Protein AF-A0A2P5KRZ0-F1 (afdb_monomer)

Solvent-accessible surface area (backbone atoms only — not comparable to full-atom values): 3744 Å² total; per-residue (Å²): 138,79,81,76,80,72,71,79,76,72,61,49,72,28,42,64,46,51,45,96,92,51,68,46,78,78,36,88,42,42,22,38,53,14,69,85,79,61,49,79,35,41,60,93,68,65,80,46,67,39,51,91,77,62,34,39,51,71,130

Secondary structure (DSSP, 8-state):
--GGGG-TT--SB-EEEE-SS-EEEEE--SEEEBTTT-PEEETTT--EEETTTTEEE--

Structure (mmCIF, N/CA/C/O backbone):
data_AF-A0A2P5KRZ0-F1
#
_entry.id   AF-A0A2P5KRZ0-F1
#
loop_
_atom_site.group_PDB
_atom_site.id
_atom_site.type_symbol
_atom_site.label_atom_id
_atom_site.label_alt_id
_atom_site.label_comp_id
_atom_site.label_asym_id
_atom_site.label_entity_id
_atom_site.label_seq_id
_atom_site.pdbx_PDB_ins_code
_atom_site.Cartn_x
_atom_site.Cartn_y
_atom_site.Cartn_z
_atom_site.occupancy
_atom_site.B_iso_or_equiv
_atom_site.auth_seq_id
_atom_site.auth_comp_id
_atom_site.auth_asym_id
_atom_site.auth_atom_id
_atom_site.pdbx_PDB_model_num
ATOM 1 N N . MET A 1 1 ? 4.914 -27.081 14.449 1.00 43.06 1 MET A N 1
ATOM 2 C CA . MET A 1 1 ? 5.423 -26.695 13.116 1.00 43.06 1 MET A CA 1
ATOM 3 C C . MET A 1 1 ? 5.004 -25.254 12.835 1.00 43.06 1 MET A C 1
ATOM 5 O O . MET A 1 1 ? 3.885 -25.044 12.390 1.00 43.06 1 MET A O 1
ATOM 9 N N . ASN A 1 2 ? 5.858 -24.268 13.129 1.00 38.03 2 ASN A N 1
ATOM 10 C CA . ASN A 1 2 ? 5.638 -22.872 12.734 1.00 38.03 2 ASN A CA 1
ATOM 11 C C . ASN A 1 2 ? 6.358 -22.639 11.403 1.00 38.03 2 ASN A C 1
ATOM 13 O O . ASN A 1 2 ? 7.575 -22.536 11.347 1.00 38.03 2 ASN A O 1
ATOM 17 N N . ARG A 1 3 ? 5.589 -22.624 10.313 1.00 52.62 3 ARG A N 1
ATOM 18 C CA . ARG A 1 3 ? 6.053 -22.482 8.921 1.00 52.62 3 ARG A CA 1
ATOM 19 C C . ARG A 1 3 ? 6.546 -21.059 8.580 1.00 52.62 3 ARG A C 1
ATOM 21 O O . ARG A 1 3 ? 6.928 -20.805 7.445 1.00 52.62 3 ARG A O 1
ATOM 28 N N . PHE A 1 4 ? 6.573 -20.148 9.550 1.00 57.28 4 PHE A N 1
ATOM 29 C CA . PHE A 1 4 ? 6.864 -18.724 9.352 1.00 57.28 4 PHE A CA 1
ATOM 30 C C . PHE A 1 4 ? 8.355 -18.404 9.154 1.00 57.28 4 PHE A C 1
ATOM 32 O O . PHE A 1 4 ? 8.699 -17.303 8.743 1.00 57.28 4 PHE A O 1
ATOM 39 N N . G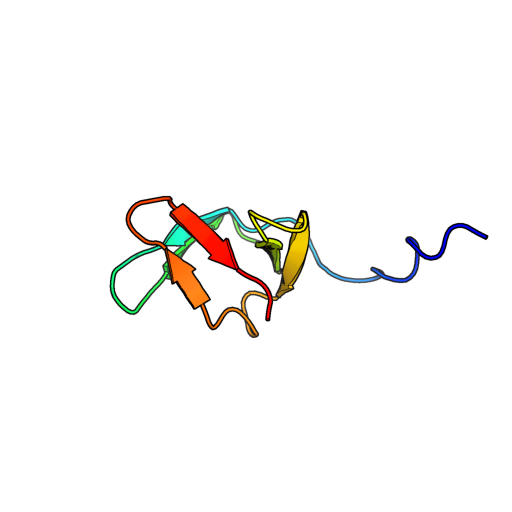LU A 1 5 ? 9.247 -19.374 9.363 1.00 55.06 5 GLU A N 1
ATOM 40 C CA . GLU A 1 5 ? 10.701 -19.198 9.232 1.00 55.06 5 GLU A CA 1
ATOM 41 C C . GLU A 1 5 ? 11.238 -19.500 7.821 1.00 55.06 5 GLU A C 1
ATOM 43 O O . GLU A 1 5 ? 12.421 -19.769 7.651 1.00 55.06 5 GLU A O 1
ATOM 48 N N . ARG A 1 6 ? 10.397 -19.461 6.776 1.00 51.78 6 ARG A N 1
ATOM 49 C CA . ARG A 1 6 ? 10.861 -19.489 5.372 1.00 51.78 6 ARG A CA 1
ATOM 50 C C . ARG A 1 6 ? 10.956 -18.110 4.709 1.00 51.78 6 ARG A C 1
ATOM 52 O O . ARG A 1 6 ? 11.377 -18.047 3.562 1.00 51.78 6 ARG A O 1
ATOM 59 N N . PHE A 1 7 ? 10.690 -17.018 5.432 1.00 56.28 7 PHE A N 1
ATOM 60 C CA . PHE A 1 7 ? 10.946 -15.638 4.978 1.00 56.28 7 PHE A CA 1
ATOM 61 C C . PHE A 1 7 ? 12.421 -15.207 5.142 1.00 56.28 7 PHE A C 1
ATOM 63 O O . PHE A 1 7 ? 12.729 -14.050 5.422 1.00 56.28 7 PHE A O 1
ATOM 70 N N . PHE A 1 8 ? 13.358 -16.144 4.971 1.00 50.19 8 PHE A N 1
ATOM 71 C CA . PHE A 1 8 ? 14.784 -15.846 4.862 1.00 50.19 8 PHE A CA 1
ATOM 72 C C . PHE A 1 8 ? 15.024 -14.924 3.653 1.00 50.19 8 PHE A C 1
ATOM 74 O O . PHE A 1 8 ? 14.989 -15.383 2.516 1.00 50.19 8 PHE A O 1
ATOM 81 N N . GLY A 1 9 ? 15.314 -13.641 3.898 1.00 52.69 9 GLY A N 1
ATOM 82 C CA . GLY A 1 9 ? 16.064 -12.803 2.952 1.00 52.69 9 GLY A CA 1
ATOM 83 C C . GLY A 1 9 ? 15.510 -11.415 2.633 1.00 52.69 9 GLY A C 1
ATOM 84 O O . GLY A 1 9 ? 16.254 -10.612 2.076 1.00 52.69 9 GLY A O 1
ATOM 85 N N . LEU A 1 10 ? 14.264 -11.091 2.991 1.00 56.28 10 LEU A N 1
ATOM 86 C CA . LEU A 1 10 ? 13.706 -9.765 2.712 1.00 56.28 10 LEU A CA 1
ATOM 87 C C . LEU A 1 10 ? 14.270 -8.742 3.714 1.00 56.28 10 LEU A C 1
ATOM 89 O O . LEU A 1 10 ? 13.891 -8.698 4.886 1.00 56.28 10 LEU A O 1
ATOM 93 N N . LYS A 1 11 ? 15.249 -7.962 3.252 1.00 63.47 11 LYS A N 1
ATOM 94 C CA . LYS A 1 11 ? 15.982 -6.935 4.000 1.00 63.47 11 LYS A CA 1
ATOM 95 C C . LYS A 1 11 ? 15.064 -5.747 4.329 1.00 63.47 11 LYS A C 1
ATOM 97 O O . LYS A 1 11 ? 15.086 -4.708 3.691 1.00 63.47 11 LYS A O 1
ATOM 102 N N . GL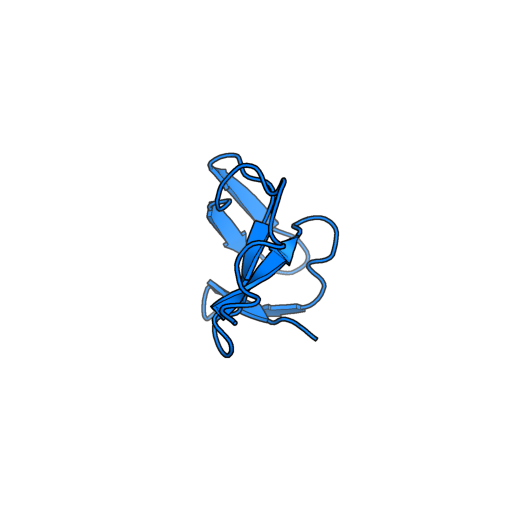Y A 1 12 ? 14.282 -5.894 5.392 1.00 78.81 12 GLY A N 1
ATOM 103 C CA . GLY A 1 12 ? 13.563 -4.787 6.021 1.00 78.81 12 GLY A CA 1
ATOM 104 C C . GLY A 1 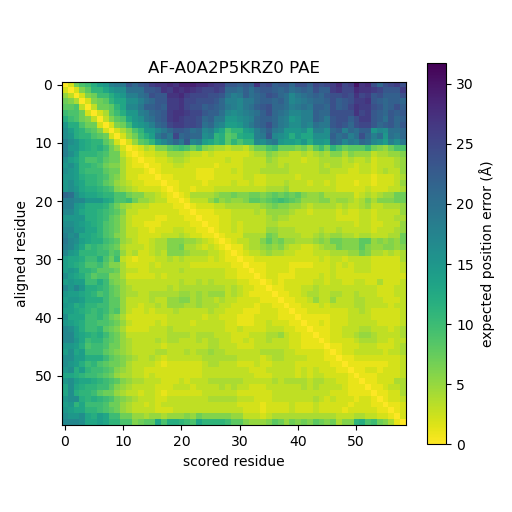12 ? 12.327 -4.294 5.263 1.00 78.81 12 GLY A C 1
ATOM 105 O O . GLY A 1 12 ? 12.214 -4.374 4.041 1.00 78.81 12 GLY A O 1
ATOM 106 N N . GLU A 1 13 ? 11.383 -3.783 6.046 1.00 85.44 13 GLU A N 1
ATOM 107 C CA . GLU A 1 13 ? 10.134 -3.211 5.560 1.00 85.44 13 GLU A CA 1
ATOM 108 C C . GLU A 1 13 ? 10.409 -1.829 4.962 1.00 85.44 13 GLU A C 1
ATOM 110 O O . GLU A 1 13 ? 10.841 -0.906 5.661 1.00 85.44 13 GLU A O 1
ATOM 115 N N . ALA A 1 14 ? 10.179 -1.688 3.662 1.00 90.75 14 ALA A N 1
ATOM 116 C CA . ALA A 1 14 ? 10.268 -0.416 2.979 1.00 90.75 14 ALA A CA 1
ATOM 117 C C . ALA A 1 14 ? 9.096 0.468 3.396 1.00 90.75 14 ALA A C 1
ATOM 119 O O . ALA A 1 14 ? 7.936 0.052 3.376 1.00 90.75 14 ALA A O 1
ATOM 120 N N . LYS A 1 15 ? 9.386 1.732 3.703 1.00 90.25 15 LYS A N 1
ATOM 121 C CA . LYS A 1 15 ? 8.332 2.747 3.760 1.00 90.25 15 LYS A CA 1
ATOM 122 C C . LYS A 1 15 ? 8.233 3.375 2.394 1.00 90.25 15 LYS A C 1
ATOM 124 O O . LYS A 1 15 ? 9.146 4.092 1.989 1.00 90.25 15 LYS A O 1
ATOM 129 N N . VAL A 1 16 ? 7.132 3.117 1.709 1.00 91.25 16 VAL A N 1
ATOM 130 C CA . VAL A 1 16 ? 6.822 3.746 0.430 1.00 91.25 16 VAL A CA 1
ATOM 131 C C . VAL A 1 16 ? 5.626 4.668 0.582 1.00 91.25 16 VAL A C 1
ATOM 133 O O . VAL A 1 16 ? 4.723 4.410 1.375 1.00 91.25 16 VAL A O 1
ATOM 136 N N . LYS A 1 17 ? 5.647 5.760 -0.171 1.00 93.69 17 LYS A N 1
ATOM 137 C CA . LYS A 1 17 ? 4.500 6.619 -0.401 1.00 93.69 17 LYS A CA 1
ATOM 138 C C . LYS A 1 17 ? 3.896 6.228 -1.731 1.00 93.69 17 LYS A C 1
ATOM 140 O O . LYS A 1 17 ? 4.557 6.341 -2.761 1.00 93.69 17 LYS A O 1
ATOM 145 N N . PHE A 1 18 ? 2.660 5.778 -1.703 1.00 94.12 18 PHE A N 1
ATOM 146 C CA . PHE A 1 18 ? 1.946 5.411 -2.911 1.00 94.12 18 PHE A CA 1
ATOM 147 C C . PHE A 1 18 ? 1.460 6.679 -3.615 1.00 94.12 18 PHE A C 1
ATOM 149 O O . PHE A 1 18 ? 0.908 7.572 -2.967 1.00 94.12 18 PHE A O 1
ATOM 156 N N . LEU A 1 19 ? 1.694 6.777 -4.919 1.00 92.75 19 LEU A N 1
ATOM 157 C CA . LEU A 1 19 ? 1.258 7.869 -5.786 1.00 92.75 19 LEU A CA 1
ATOM 158 C C . LEU A 1 19 ? 0.410 7.296 -6.930 1.00 92.75 19 LEU A C 1
ATOM 160 O O . LEU A 1 19 ? 0.295 6.079 -7.104 1.00 92.75 19 LEU A O 1
ATOM 164 N N . ASP A 1 20 ? -0.217 8.186 -7.694 1.00 88.81 20 ASP A N 1
ATOM 165 C CA . ASP A 1 20 ? -1.013 7.807 -8.858 1.00 88.81 20 ASP A CA 1
ATOM 166 C C . ASP A 1 20 ? -0.079 7.339 -9.986 1.00 88.81 20 ASP A C 1
ATOM 168 O O . ASP A 1 20 ? 0.566 8.143 -10.653 1.00 88.81 20 ASP A O 1
ATOM 172 N N . GLY A 1 21 ? 0.070 6.019 -10.128 1.00 86.56 21 GLY A N 1
ATOM 173 C CA . GLY A 1 21 ? 0.903 5.388 -11.159 1.00 86.56 21 GLY A CA 1
ATOM 174 C C . GLY A 1 21 ? 2.364 5.114 -10.781 1.00 86.56 21 GLY A C 1
ATOM 175 O O . GLY A 1 21 ? 3.040 4.379 -11.497 1.00 86.56 21 GLY A O 1
ATOM 176 N N . GLU A 1 22 ? 2.847 5.615 -9.645 1.00 90.56 22 GLU A N 1
ATOM 177 C CA . GLU A 1 22 ? 4.190 5.319 -9.128 1.00 90.56 22 GLU A CA 1
ATOM 178 C C . GLU A 1 22 ? 4.205 5.236 -7.594 1.00 90.56 22 GLU A C 1
ATOM 180 O O . GLU A 1 22 ? 3.212 5.520 -6.926 1.00 90.56 22 GLU A O 1
ATOM 185 N N . PHE A 1 23 ? 5.329 4.841 -7.001 1.00 92.19 23 PHE A N 1
ATOM 186 C CA . PHE A 1 23 ? 5.523 4.920 -5.556 1.00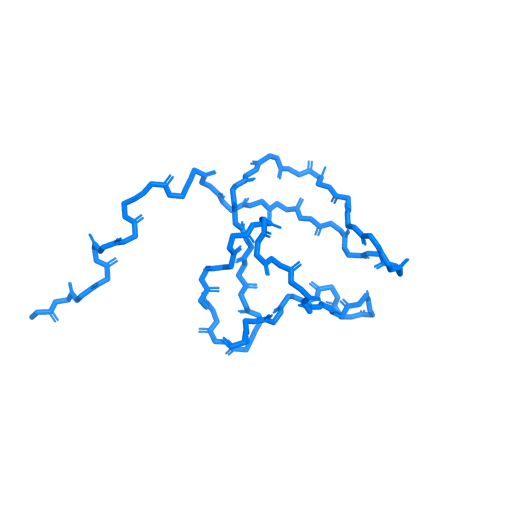 92.19 23 PHE A CA 1
ATOM 187 C C . PHE A 1 23 ? 6.908 5.471 -5.240 1.00 92.19 23 PHE A C 1
ATOM 189 O O . PHE A 1 23 ? 7.899 5.165 -5.902 1.00 92.19 23 PHE A O 1
ATOM 196 N N . GLN A 1 24 ? 6.984 6.272 -4.186 1.00 92.50 24 GLN A N 1
ATOM 197 C CA . GLN A 1 24 ? 8.224 6.872 -3.726 1.00 92.50 24 GLN A CA 1
ATOM 198 C 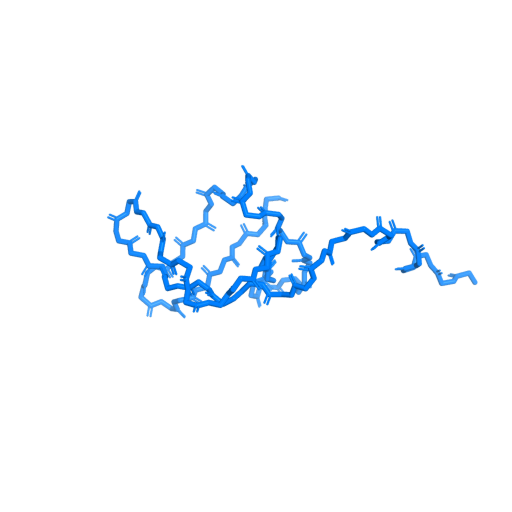C . GLN A 1 24 ? 8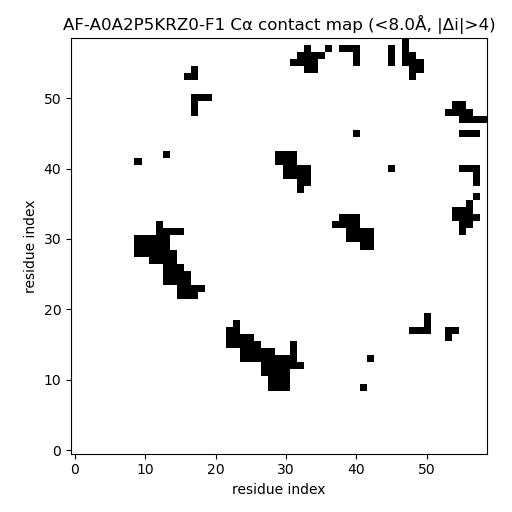.731 6.134 -2.490 1.00 92.50 24 GLN A C 1
ATOM 200 O O . GLN A 1 24 ? 8.059 6.098 -1.462 1.00 92.50 24 GLN A O 1
ATOM 205 N N . VAL A 1 25 ? 9.940 5.582 -2.550 1.00 91.19 25 VAL A N 1
ATOM 206 C CA . VAL A 1 25 ? 10.573 4.945 -1.388 1.00 91.19 25 VAL A CA 1
ATOM 207 C C . VAL A 1 25 ? 11.073 6.028 -0.426 1.00 91.19 25 VAL A C 1
ATOM 209 O O . VAL A 1 25 ? 12.037 6.731 -0.714 1.00 91.19 25 VAL A O 1
ATOM 212 N N . ILE A 1 26 ? 10.402 6.176 0.719 1.00 92.56 26 ILE A N 1
ATOM 213 C CA . ILE A 1 26 ? 10.807 7.064 1.822 1.00 92.56 26 ILE A CA 1
ATOM 214 C C . ILE A 1 26 ? 11.924 6.409 2.639 1.00 92.56 26 ILE A C 1
ATOM 216 O O . ILE A 1 26 ? 12.850 7.081 3.087 1.00 92.56 26 ILE A O 1
ATOM 220 N N . SER A 1 27 ? 11.827 5.099 2.871 1.00 88.50 27 SER A N 1
ATOM 221 C CA . SER A 1 27 ? 12.812 4.343 3.640 1.00 88.50 27 SER A CA 1
ATOM 222 C C . SER A 1 27 ? 13.175 3.063 2.910 1.00 88.50 27 SER A C 1
ATOM 224 O O . SER A 1 27 ? 12.285 2.311 2.511 1.00 88.50 27 SER A O 1
ATOM 226 N N . SER A 1 28 ? 14.479 2.854 2.730 1.00 85.75 28 SER A N 1
ATOM 227 C CA . SER A 1 28 ? 15.032 1.708 2.018 1.00 85.75 28 SER A CA 1
ATOM 228 C C . SER A 1 28 ? 14.597 0.397 2.664 1.00 85.75 28 SER A C 1
ATOM 230 O O . SER A 1 28 ? 14.797 0.190 3.859 1.00 85.75 28 SER A O 1
ATOM 232 N N . GLY A 1 29 ? 14.051 -0.494 1.848 1.00 88.12 29 GLY A N 1
ATOM 233 C CA . GLY A 1 29 ? 13.700 -1.856 2.215 1.00 88.12 29 GLY A CA 1
ATOM 234 C C . GLY A 1 29 ? 13.334 -2.646 0.967 1.00 88.12 29 GLY A C 1
ATOM 235 O O . GLY A 1 29 ? 13.269 -2.088 -0.131 1.00 88.12 29 GLY A O 1
ATOM 236 N N . ASP A 1 30 ? 13.080 -3.933 1.143 1.00 87.88 30 ASP A N 1
ATOM 237 C CA . ASP A 1 30 ? 12.867 -4.862 0.030 1.00 87.88 30 ASP A CA 1
ATOM 238 C C . ASP A 1 30 ? 11.386 -5.228 -0.167 1.00 87.88 30 ASP A C 1
ATOM 240 O O . ASP A 1 30 ? 11.002 -5.728 -1.228 1.00 87.88 30 ASP A O 1
ATOM 244 N N . PHE A 1 31 ? 10.532 -4.964 0.827 1.00 89.62 31 PHE A N 1
ATOM 245 C CA . PHE A 1 31 ? 9.118 -5.345 0.801 1.00 89.62 31 PHE A CA 1
ATOM 246 C C . PHE A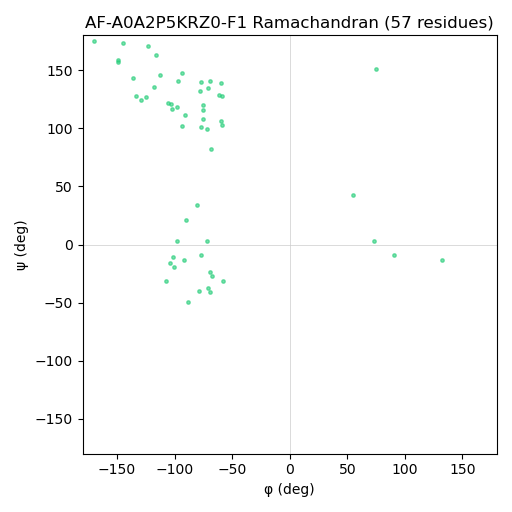 1 31 ? 8.215 -4.374 1.570 1.00 89.62 31 PHE A C 1
ATOM 248 O O . PHE A 1 31 ? 8.665 -3.674 2.472 1.00 89.62 31 PHE A O 1
ATOM 255 N N . VAL A 1 32 ? 6.925 -4.373 1.245 1.00 91.44 32 VAL A N 1
ATOM 256 C CA . VAL A 1 32 ? 5.837 -3.710 1.985 1.00 91.44 32 VAL A CA 1
ATOM 257 C C . VAL A 1 32 ? 4.870 -4.764 2.512 1.00 91.44 32 VAL A C 1
ATOM 259 O O . VAL A 1 32 ? 4.891 -5.898 2.049 1.00 91.44 32 VAL A O 1
ATOM 262 N N . ARG A 1 33 ? 4.012 -4.431 3.476 1.00 90.12 33 ARG A N 1
ATOM 263 C CA . ARG A 1 33 ? 2.987 -5.369 3.954 1.00 90.12 33 ARG A CA 1
ATOM 264 C C . ARG A 1 33 ? 1.647 -5.118 3.290 1.00 90.12 33 ARG A C 1
ATOM 266 O O . ARG A 1 33 ? 1.235 -3.971 3.134 1.00 90.12 33 ARG A O 1
ATOM 273 N N . CYS A 1 34 ? 0.956 -6.205 2.968 1.00 91.62 34 CYS A N 1
ATOM 274 C CA . CYS A 1 34 ? -0.442 -6.156 2.578 1.00 91.62 34 CYS A CA 1
ATOM 275 C C . CYS A 1 34 ? -1.282 -5.595 3.730 1.00 91.62 34 CYS A C 1
ATOM 277 O O . CYS A 1 34 ? -1.215 -6.115 4.844 1.00 91.62 34 CYS A O 1
ATOM 279 N N . ALA A 1 35 ? -2.109 -4.585 3.472 1.00 89.88 35 ALA A N 1
ATOM 280 C CA . ALA A 1 35 ? -2.975 -4.007 4.501 1.00 89.88 35 ALA A CA 1
ATOM 281 C C . ALA A 1 35 ? -4.074 -4.975 4.977 1.00 89.88 35 ALA A C 1
ATOM 283 O O . ALA A 1 35 ? -4.519 -4.904 6.119 1.00 89.88 35 ALA A O 1
ATOM 284 N N . VAL A 1 36 ? -4.481 -5.916 4.118 1.00 89.50 3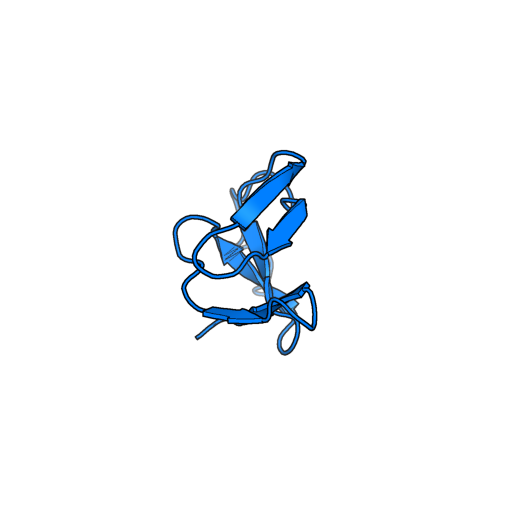6 VAL A N 1
ATOM 285 C CA . VAL A 1 36 ? -5.563 -6.870 4.410 1.00 89.50 36 VAL A CA 1
ATOM 286 C C . VAL A 1 36 ? -5.037 -8.120 5.107 1.00 89.50 36 VAL A C 1
ATOM 288 O O . VAL A 1 36 ? -5.586 -8.547 6.118 1.00 89.50 36 VAL A O 1
ATOM 291 N N . THR A 1 37 ? -3.986 -8.730 4.555 1.00 88.00 37 THR A N 1
ATOM 292 C CA . THR A 1 37 ? -3.472 -10.028 5.023 1.00 88.00 37 THR A CA 1
ATOM 293 C C . THR A 1 37 ? -2.243 -9.904 5.917 1.00 88.00 37 THR A C 1
ATOM 295 O O . THR A 1 37 ? -1.919 -10.844 6.637 1.00 88.00 37 THR A O 1
ATOM 298 N N . GLY A 1 38 ? -1.539 -8.769 5.877 1.00 86.62 38 GLY A N 1
ATOM 299 C CA . GLY A 1 38 ? -0.246 -8.594 6.538 1.00 86.62 38 GLY A CA 1
ATOM 300 C C . GLY A 1 38 ? 0.917 -9.318 5.852 1.00 86.62 38 GLY A C 1
ATOM 301 O O . GLY A 1 38 ? 2.030 -9.276 6.375 1.00 86.62 38 GLY A O 1
ATOM 302 N N 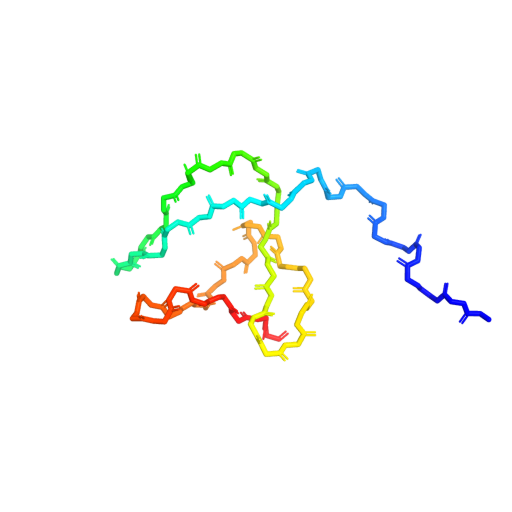. ASP A 1 39 ? 0.681 -9.972 4.711 1.00 87.38 39 ASP A N 1
ATOM 303 C CA . ASP A 1 39 ? 1.706 -10.730 3.991 1.00 87.38 39 ASP A CA 1
ATOM 304 C C . ASP A 1 39 ? 2.757 -9.785 3.370 1.00 87.38 39 ASP A C 1
ATOM 306 O O . ASP A 1 39 ? 2.397 -8.694 2.904 1.00 87.38 39 ASP A O 1
ATOM 310 N N . PRO A 1 40 ? 4.053 -10.138 3.394 1.00 87.06 40 PRO A N 1
ATOM 311 C CA . PRO A 1 40 ? 5.103 -9.309 2.817 1.00 87.06 40 PRO A CA 1
ATOM 312 C C . PRO A 1 40 ? 5.112 -9.383 1.281 1.00 87.06 40 PRO A C 1
ATOM 314 O O . PRO A 1 40 ? 5.368 -10.421 0.680 1.00 87.06 40 PRO A O 1
ATOM 317 N N . ILE A 1 41 ? 4.916 -8.236 0.642 1.00 90.25 41 ILE A N 1
ATOM 318 C CA . ILE A 1 41 ? 4.927 -8.032 -0.806 1.00 90.25 41 ILE A CA 1
ATOM 319 C C . ILE A 1 41 ? 6.260 -7.396 -1.187 1.00 90.25 41 ILE A C 1
ATOM 321 O O . ILE A 1 41 ? 6.553 -6.270 -0.781 1.00 90.25 41 ILE A O 1
ATOM 325 N N . ALA A 1 42 ? 7.075 -8.088 -1.980 1.00 89.81 42 ALA A N 1
ATOM 326 C CA . ALA A 1 42 ? 8.311 -7.507 -2.496 1.00 89.81 42 ALA A CA 1
ATOM 327 C C . ALA A 1 42 ? 8.008 -6.249 -3.326 1.00 89.81 42 ALA A C 1
ATOM 329 O O . ALA A 1 42 ? 7.084 -6.252 -4.136 1.00 89.81 42 ALA A O 1
ATOM 330 N N . LEU A 1 43 ? 8.814 -5.192 -3.192 1.00 88.31 43 LEU A N 1
ATOM 331 C CA . LEU A 1 43 ? 8.613 -3.960 -3.974 1.00 88.31 43 LEU A CA 1
ATOM 332 C C . LEU A 1 43 ? 8.639 -4.207 -5.489 1.00 88.31 43 LEU A C 1
ATOM 334 O O . LEU A 1 43 ? 7.955 -3.517 -6.236 1.00 88.31 43 LEU A O 1
ATOM 338 N N . ALA A 1 44 ? 9.409 -5.201 -5.938 1.00 87.50 44 ALA A N 1
ATOM 339 C CA . ALA A 1 44 ? 9.470 -5.605 -7.341 1.00 87.50 44 ALA A CA 1
ATOM 340 C C . ALA A 1 44 ? 8.177 -6.280 -7.844 1.00 87.50 44 ALA A C 1
ATOM 342 O O . ALA A 1 44 ? 7.916 -6.275 -9.046 1.00 87.50 44 ALA A O 1
ATOM 343 N N . ASP A 1 45 ? 7.386 -6.857 -6.936 1.00 88.94 45 ASP A N 1
ATOM 344 C CA . ASP A 1 45 ? 6.137 -7.566 -7.235 1.00 88.94 45 ASP A CA 1
ATOM 345 C C . ASP A 1 45 ? 4.888 -6.713 -6.942 1.00 88.94 45 ASP A C 1
ATOM 347 O O . ASP A 1 45 ? 3.782 -7.040 -7.365 1.00 88.94 45 ASP A O 1
ATOM 351 N N . LEU A 1 46 ? 5.063 -5.571 -6.266 1.00 89.38 46 LEU A N 1
ATOM 352 C CA . LEU A 1 46 ? 4.000 -4.632 -5.927 1.00 89.38 46 LEU A CA 1
ATOM 353 C C . LEU A 1 46 ? 3.294 -4.117 -7.192 1.00 89.38 46 LEU A C 1
ATOM 355 O O . LEU A 1 46 ? 3.791 -3.250 -7.912 1.00 89.38 46 LEU A O 1
ATOM 359 N N . ARG A 1 47 ? 2.105 -4.665 -7.447 1.00 89.81 47 ARG A N 1
ATOM 360 C CA . ARG A 1 47 ? 1.278 -4.360 -8.623 1.00 89.81 47 ARG A CA 1
ATOM 361 C C . ARG A 1 47 ? 0.052 -3.516 -8.298 1.00 89.81 47 ARG A C 1
ATOM 363 O O . ARG A 1 47 ? -0.397 -2.753 -9.146 1.00 89.81 47 ARG A O 1
ATOM 370 N N . TYR A 1 48 ? -0.489 -3.684 -7.092 1.00 90.81 48 TYR A N 1
ATOM 371 C CA . TYR A 1 48 ? -1.755 -3.096 -6.674 1.00 90.81 48 TYR A CA 1
ATOM 372 C C . TYR A 1 48 ? -1.594 -2.362 -5.346 1.00 90.81 48 TYR A C 1
ATOM 374 O O . TYR A 1 48 ? -1.160 -2.933 -4.342 1.00 90.81 48 TYR A O 1
ATOM 382 N N . TRP A 1 49 ? -1.962 -1.085 -5.346 1.00 94.00 49 TRP A N 1
ATOM 383 C CA . TRP A 1 49 ? -1.947 -0.231 -4.167 1.00 94.00 49 TRP A CA 1
ATOM 384 C C . TRP A 1 49 ? -3.051 0.824 -4.240 1.00 94.00 49 TRP A C 1
ATOM 386 O O . TRP A 1 49 ? -3.512 1.183 -5.323 1.00 94.00 49 TRP A O 1
ATOM 396 N N . SER A 1 50 ? -3.455 1.335 -3.080 1.00 93.00 50 SER A N 1
ATOM 397 C CA . SER A 1 50 ? -4.377 2.461 -2.952 1.00 93.00 50 SER A CA 1
ATOM 398 C C . SER A 1 50 ? -3.620 3.714 -2.532 1.00 93.00 50 SER A C 1
ATOM 400 O O . SER A 1 50 ? -2.980 3.754 -1.481 1.00 93.00 50 SER A O 1
ATOM 402 N N . VAL A 1 51 ? -3.713 4.757 -3.355 1.00 94.00 51 VAL A N 1
ATOM 403 C CA . VAL A 1 51 ? -3.102 6.067 -3.089 1.00 94.00 51 VAL A CA 1
ATOM 404 C C . VAL A 1 51 ? -3.835 6.793 -1.963 1.00 94.00 51 VAL A C 1
ATOM 406 O O . VAL A 1 51 ? -3.204 7.430 -1.126 1.00 94.00 51 VAL A O 1
ATOM 409 N N . GLU A 1 52 ? -5.158 6.670 -1.899 1.00 93.00 52 GLU A N 1
ATOM 410 C CA . GLU A 1 52 ? -5.978 7.347 -0.889 1.00 93.00 52 GLU A CA 1
ATOM 411 C C . GLU A 1 52 ? -5.739 6.774 0.510 1.00 93.00 52 GLU A C 1
ATOM 413 O O . GLU A 1 52 ? -5.620 7.521 1.480 1.00 93.00 52 GLU A O 1
ATOM 418 N N . LEU A 1 53 ? -5.620 5.448 0.600 1.00 92.88 53 LEU A N 1
ATOM 419 C CA . LEU A 1 53 ? -5.431 4.739 1.867 1.00 92.88 53 LEU A CA 1
ATOM 420 C C . LEU A 1 53 ? -3.953 4.528 2.220 1.00 92.88 53 LEU A C 1
ATOM 422 O O . LEU A 1 53 ? -3.641 4.218 3.364 1.00 92.88 53 LEU A O 1
ATOM 426 N N . GLN A 1 54 ? -3.041 4.736 1.265 1.00 93.50 54 GLN A N 1
ATOM 427 C CA . GLN A 1 54 ? -1.620 4.396 1.391 1.00 93.50 54 GLN A CA 1
ATOM 428 C C . GLN A 1 54 ? -1.401 2.917 1.756 1.00 93.50 54 GLN A C 1
ATOM 430 O O . GLN A 1 54 ? -0.562 2.576 2.589 1.00 93.50 54 GLN A O 1
ATOM 435 N N . GLU A 1 55 ? -2.159 2.035 1.110 1.00 93.56 55 GLU A N 1
ATOM 436 C CA . GLU A 1 55 ? -2.181 0.600 1.394 1.00 93.56 55 GLU A CA 1
ATOM 437 C C . GLU A 1 55 ? -1.717 -0.209 0.181 1.00 93.56 55 GLU A C 1
ATOM 439 O O . GLU A 1 55 ? -2.152 0.041 -0.943 1.00 93.56 55 GLU A O 1
ATOM 444 N N . ALA A 1 56 ? -0.863 -1.208 0.412 1.00 92.25 56 ALA A N 1
ATOM 445 C CA . ALA A 1 56 ? -0.515 -2.214 -0.588 1.00 92.25 56 ALA A CA 1
ATOM 446 C C . ALA A 1 56 ? -1.417 -3.442 -0.450 1.00 92.25 56 ALA A C 1
ATOM 448 O O . ALA A 1 56 ? -1.786 -3.826 0.664 1.00 92.25 56 ALA A O 1
ATOM 449 N N . TYR A 1 57 ? -1.707 -4.097 -1.573 1.00 91.75 57 TYR A N 1
ATOM 450 C CA . TYR A 1 57 ? -2.501 -5.321 -1.601 1.00 91.75 57 TYR A CA 1
ATOM 451 C C . TYR A 1 57 ? -1.730 -6.437 -2.302 1.00 91.75 57 TYR A C 1
ATOM 453 O O . TYR A 1 57 ? -1.247 -6.272 -3.422 1.00 91.75 57 TYR A O 1
ATOM 461 N N . ALA A 1 58 ? -1.613 -7.572 -1.614 1.00 88.00 58 ALA A N 1
ATOM 462 C CA . ALA A 1 58 ? -1.099 -8.805 -2.192 1.00 88.00 58 ALA A CA 1
ATOM 463 C C . ALA A 1 58 ? -2.203 -9.437 -3.047 1.00 88.00 58 ALA A C 1
ATOM 465 O O . ALA A 1 58 ? -3.372 -9.405 -2.650 1.00 88.00 58 ALA A O 1
ATOM 466 N N . THR A 1 59 ? -1.830 -9.986 -4.204 1.00 77.19 59 THR A N 1
ATOM 467 C CA . THR A 1 59 ? -2.727 -10.832 -5.004 1.00 77.19 59 THR A CA 1
ATOM 468 C C . THR A 1 59 ? -2.724 -12.276 -4.522 1.00 77.19 59 THR A C 1
ATOM 470 O O . THR A 1 59 ? -1.761 -12.681 -3.835 1.00 77.19 59 THR A O 1
#

pLDDT: mean 82.84, std 15.15, range [38.03, 94.12]

Radius of gyration: 11.82 Å; Cα contacts (8 Å, |Δi|>4): 101; chains: 1; bounding box: 22×35×24 Å

Sequence (59 aa):
MNRFERFFGLKGEAKVKFLDGEFQVISSGDFVRCAVTGDPIALADLRYWSVELQEAYAT

Foldseek 3Di:
DPPPPPPPDWADAWDWQDDDVDIHTPGDTQFHAAPPPRDTHGPVRQDDDDNVVSGTHDD

Mean predicted aligned error: 7.06 Å

Nearest PDB structures (foldseek):
  7kso-assembly1_C  TM=3.442E-01  e=6.173E+00  Homo sapiens
  5y58-assembly3_E  TM=3.491E-01  e=9.059E+00  Saccharomyces cerevisiae S288C
  8jcw-assembly1_3  TM=2.170E-01  e=7.015E+00  Homo sapiens